Protein AF-A0A975NQY8-F1 (afdb_monomer_lite)

Foldseek 3Di:
DDDDDDDDPPPPPPDDCPLLVVLQVLLVVLVVLLVVLLVVLLVVLVVQQPDPVQQDPVRDGLSVLSNVLSVLLVPDDSDDDPVSSNPQLVSLVVSLVSLVVSLVVSVVPDDPPVCSSVVSSVSSNVSSVVRND

pLDDT: mean 88.5, std 18.14, range [39.0, 98.69]

Organism: NCBI:txid2840469

Structure (mmCIF, N/CA/C/O backbone):
data_AF-A0A975NQY8-F1
#
_entry.id   AF-A0A975NQY8-F1
#
loop_
_atom_site.group_PDB
_atom_site.id
_atom_site.type_symbol
_atom_site.label_atom_id
_atom_site.label_alt_id
_atom_site.label_comp_id
_atom_site.label_asym_id
_atom_site.label_entity_id
_atom_site.label_seq_id
_atom_site.pdbx_PDB_ins_code
_atom_site.Cartn_x
_atom_site.Cartn_y
_atom_site.Cartn_z
_atom_site.occupancy
_atom_site.B_iso_or_equiv
_atom_site.auth_seq_id
_atom_site.auth_comp_id
_atom_site.auth_asym_id
_atom_site.auth_atom_id
_atom_site.pdbx_PDB_model_num
ATOM 1 N N . MET A 1 1 ? -53.197 -30.325 35.466 1.00 40.09 1 MET A N 1
ATOM 2 C CA . MET A 1 1 ? -51.742 -30.409 35.716 1.00 40.09 1 MET A CA 1
ATOM 3 C C . MET A 1 1 ? -51.153 -29.027 35.518 1.00 40.09 1 MET A C 1
ATOM 5 O O . MET A 1 1 ? -51.329 -28.455 34.453 1.00 40.09 1 MET A O 1
ATOM 9 N N . VAL A 1 2 ? -50.568 -28.477 36.577 1.00 39.00 2 VAL A N 1
ATOM 10 C CA . VAL A 1 2 ? -49.972 -27.138 36.650 1.00 39.00 2 VAL A CA 1
ATOM 11 C C . VAL A 1 2 ? -48.461 -27.271 36.452 1.00 39.00 2 VAL A C 1
ATOM 13 O O . VAL A 1 2 ? -47.873 -28.165 37.045 1.00 39.00 2 VAL A O 1
ATOM 16 N N . SER A 1 3 ? -47.869 -26.383 35.652 1.00 46.00 3 SER A N 1
ATOM 17 C CA . SER A 1 3 ? -46.474 -25.898 35.735 1.00 46.00 3 SER A CA 1
ATOM 18 C C . SER A 1 3 ? -46.369 -24.769 34.699 1.00 46.00 3 SER A C 1
ATOM 20 O O . SER A 1 3 ? -46.389 -25.043 33.507 1.00 46.00 3 SER A O 1
ATOM 22 N N . PHE A 1 4 ? -46.542 -23.483 35.022 1.00 39.44 4 PHE A N 1
ATOM 23 C CA . PHE A 1 4 ? -45.728 -22.608 35.882 1.00 39.44 4 PHE A CA 1
ATOM 24 C C . PHE A 1 4 ? -44.222 -22.636 35.550 1.00 39.44 4 PHE A C 1
ATOM 26 O O . PHE A 1 4 ? -43.570 -23.666 35.675 1.00 39.44 4 PHE A O 1
ATOM 33 N N . LEU A 1 5 ? -43.713 -21.437 35.235 1.00 40.94 5 LEU A N 1
ATOM 34 C CA . LEU A 1 5 ? -42.316 -20.977 35.204 1.00 40.94 5 LEU A CA 1
ATOM 35 C C . LEU A 1 5 ? -41.426 -21.327 33.998 1.00 40.94 5 LEU A C 1
ATOM 37 O O . LEU A 1 5 ? -40.877 -22.416 33.892 1.00 40.94 5 LEU A O 1
ATOM 41 N N . LYS A 1 6 ? -41.166 -20.288 33.195 1.00 44.50 6 LYS A N 1
ATOM 42 C CA . LYS A 1 6 ? -39.838 -19.702 32.886 1.00 44.50 6 LYS A CA 1
ATOM 43 C C . LYS A 1 6 ? -40.117 -18.333 32.242 1.00 44.50 6 LYS A C 1
ATOM 45 O O . LYS A 1 6 ? -40.262 -18.222 31.035 1.00 44.50 6 LYS A O 1
ATOM 50 N N . LEU A 1 7 ? -40.568 -17.326 32.989 1.00 39.94 7 LEU A N 1
ATOM 51 C CA . LEU A 1 7 ? -39.768 -16.416 33.819 1.00 39.94 7 LEU A CA 1
ATOM 52 C C . LEU A 1 7 ? -38.384 -16.081 33.226 1.00 39.94 7 LEU A C 1
ATOM 54 O O . LEU A 1 7 ? -37.444 -16.856 33.340 1.00 39.94 7 LEU A O 1
ATOM 58 N N . LEU A 1 8 ? -38.329 -14.896 32.608 1.00 46.97 8 LEU A N 1
ATOM 59 C CA . LEU A 1 8 ? -37.230 -13.925 32.615 1.00 46.97 8 LEU A CA 1
ATOM 60 C C . LEU A 1 8 ? -35.795 -14.464 32.479 1.00 46.97 8 LEU A C 1
ATOM 62 O O . LEU A 1 8 ? -35.118 -14.738 33.462 1.00 46.97 8 LEU A O 1
ATOM 66 N N . ALA A 1 9 ? -35.274 -14.380 31.258 1.00 42.25 9 ALA A N 1
ATOM 67 C CA . ALA A 1 9 ? -33.887 -13.984 31.029 1.00 42.25 9 ALA A CA 1
ATOM 68 C C . ALA A 1 9 ? -33.857 -12.887 29.956 1.00 42.25 9 ALA A C 1
ATOM 70 O O . ALA A 1 9 ? -33.230 -13.005 28.909 1.00 42.25 9 ALA A O 1
ATOM 71 N N . ARG A 1 10 ? -34.573 -11.788 30.229 1.00 41.75 10 ARG A N 1
ATOM 72 C CA . ARG A 1 10 ? -34.252 -10.486 29.641 1.00 41.75 10 ARG A CA 1
ATOM 73 C C . ARG A 1 10 ? -32.976 -10.046 30.351 1.00 41.75 10 ARG A C 1
ATOM 75 O O . ARG A 1 10 ? -33.032 -9.336 31.349 1.00 41.75 10 ARG A O 1
ATOM 82 N N . ALA A 1 11 ? -31.848 -10.607 29.921 1.00 43.94 11 ALA A N 1
ATOM 83 C CA . ALA A 1 11 ? -30.552 -10.162 30.384 1.00 43.94 11 ALA A CA 1
ATOM 84 C C . ALA A 1 11 ? -30.440 -8.693 29.985 1.00 43.94 11 ALA A C 1
ATOM 86 O O . ALA A 1 11 ? -30.541 -8.342 28.809 1.00 43.94 11 ALA A O 1
ATOM 87 N N . CYS A 1 12 ? -30.318 -7.841 30.994 1.00 41.38 12 CYS A N 1
ATOM 88 C CA . CYS A 1 12 ? -29.870 -6.474 30.859 1.00 41.38 12 CYS A CA 1
ATOM 89 C C . CYS A 1 12 ? -28.535 -6.477 30.102 1.00 41.38 12 CYS A C 1
ATOM 91 O O . CYS A 1 12 ? -27.477 -6.604 30.708 1.00 41.38 12 CYS A O 1
ATOM 93 N N . PHE A 1 13 ? -28.576 -6.348 28.776 1.00 42.44 13 PHE A N 1
ATOM 94 C CA . PHE A 1 13 ? -27.421 -5.922 27.998 1.00 42.44 13 PHE A CA 1
ATOM 95 C C . PHE A 1 13 ? -27.356 -4.400 28.111 1.00 42.44 13 PHE A C 1
ATOM 97 O O . PHE A 1 13 ? -27.775 -3.649 27.237 1.00 42.44 13 PHE A O 1
ATOM 104 N N . THR A 1 14 ? -26.958 -3.941 29.291 1.00 47.38 14 THR A N 1
ATOM 105 C CA . THR A 1 14 ? -26.776 -2.526 29.594 1.00 47.38 14 THR A CA 1
ATOM 106 C C . THR A 1 14 ? -25.300 -2.188 29.416 1.00 47.38 14 THR A C 1
ATOM 108 O O . THR A 1 14 ? -24.495 -2.459 30.300 1.00 47.38 14 THR A O 1
ATOM 111 N N . GLY A 1 15 ? -24.968 -1.622 28.251 1.00 45.88 15 GLY A N 1
ATOM 112 C CA . GLY A 1 15 ? -23.918 -0.615 28.056 1.00 45.88 15 GLY A CA 1
ATOM 113 C C . GLY A 1 15 ? -22.501 -0.947 28.536 1.00 45.88 15 GLY A C 1
ATOM 114 O O . GLY A 1 15 ? -22.083 -0.465 29.585 1.00 45.88 15 GLY A O 1
ATOM 115 N N . ARG A 1 16 ? -21.732 -1.689 27.723 1.00 46.25 16 ARG A N 1
ATOM 116 C CA . ARG A 1 16 ? -20.247 -1.602 27.672 1.00 46.25 16 ARG A CA 1
ATOM 117 C C . ARG A 1 16 ? -19.586 -2.344 26.499 1.00 46.25 16 ARG A C 1
ATOM 119 O O . ARG A 1 16 ? -18.392 -2.163 26.295 1.00 46.25 16 ARG A O 1
ATOM 126 N N . GLY A 1 17 ? -20.327 -3.171 25.753 1.00 50.81 17 GLY A N 1
ATOM 127 C CA . GLY A 1 17 ? -19.777 -4.039 24.698 1.00 50.81 17 GLY A CA 1
ATOM 128 C C . GLY A 1 17 ? -19.814 -3.483 23.269 1.00 50.81 17 GLY A C 1
ATOM 129 O O . GLY A 1 17 ? -19.026 -3.931 22.441 1.00 50.81 17 GLY A O 1
ATOM 130 N N . ASP A 1 18 ? -20.671 -2.499 22.978 1.00 58.50 18 ASP A N 1
ATOM 131 C CA . ASP A 1 18 ? -20.923 -2.072 21.589 1.00 58.50 18 ASP A CA 1
ATOM 132 C C . ASP A 1 18 ? -19.713 -1.389 20.940 1.00 58.50 18 ASP A C 1
ATOM 134 O O . ASP A 1 18 ? -19.428 -1.620 19.769 1.00 58.50 18 ASP A O 1
ATOM 138 N N . GLY A 1 19 ? -18.942 -0.614 21.712 1.00 69.38 19 GLY A N 1
ATOM 139 C CA . GLY A 1 19 ? -17.748 0.066 21.203 1.00 69.38 19 GLY A CA 1
ATOM 140 C C . GLY A 1 19 ? -16.624 -0.898 20.818 1.00 69.38 19 GLY A C 1
ATOM 141 O O . GLY A 1 19 ? -15.972 -0.706 19.802 1.00 69.38 19 GLY A O 1
ATOM 142 N N . SER A 1 20 ? -16.427 -1.980 21.579 1.00 81.62 20 SER A N 1
ATOM 143 C CA . SER A 1 20 ? -15.357 -2.945 21.292 1.00 81.62 20 SER A CA 1
ATOM 144 C C . SER A 1 20 ? -15.651 -3.776 20.045 1.00 81.62 20 SER A C 1
ATOM 146 O O . SER A 1 20 ? -14.742 -4.007 19.250 1.00 81.62 20 SER A O 1
ATOM 148 N N . ALA A 1 21 ? -16.905 -4.196 19.850 1.00 88.69 21 ALA A N 1
ATOM 149 C CA . ALA A 1 21 ? -17.309 -4.901 18.637 1.00 88.69 21 ALA A CA 1
ATOM 150 C C . ALA A 1 21 ? -17.250 -3.978 17.408 1.00 88.69 21 ALA A C 1
ATOM 152 O O . ALA A 1 21 ? -16.733 -4.383 16.369 1.00 88.69 21 ALA A O 1
ATOM 153 N N . ALA A 1 22 ? -17.699 -2.724 17.545 1.00 91.31 22 ALA A N 1
ATOM 154 C CA . ALA A 1 22 ? -17.622 -1.730 16.477 1.00 91.31 22 ALA A CA 1
ATOM 155 C C . ALA A 1 22 ? -16.171 -1.388 16.093 1.00 91.31 22 ALA A C 1
ATOM 157 O O . ALA A 1 22 ? -15.856 -1.304 14.908 1.00 91.31 22 ALA A O 1
ATOM 158 N N . HIS A 1 23 ? -15.263 -1.244 17.065 1.00 94.31 23 HIS A N 1
ATOM 159 C CA . HIS A 1 23 ? -13.843 -1.007 16.785 1.00 94.31 23 HIS A CA 1
ATOM 160 C C . HIS A 1 23 ? -13.190 -2.205 16.096 1.00 94.31 23 HIS A C 1
ATOM 162 O O . HIS A 1 23 ? -12.479 -2.022 15.112 1.00 94.31 23 HIS A O 1
ATOM 168 N N . ALA A 1 24 ? -13.476 -3.427 16.554 1.00 94.56 24 ALA A N 1
ATOM 169 C CA . ALA A 1 24 ? -12.973 -4.638 15.911 1.00 94.56 24 ALA A CA 1
ATOM 170 C C . ALA A 1 24 ? -13.455 -4.753 14.455 1.00 94.56 24 ALA A C 1
ATOM 172 O O . ALA A 1 24 ? -12.654 -5.046 13.568 1.00 94.56 24 ALA A O 1
ATOM 173 N N . GLN A 1 25 ? -14.735 -4.461 14.198 1.00 95.94 25 GLN A N 1
ATOM 174 C CA . GLN A 1 25 ? -15.274 -4.408 12.840 1.00 95.94 25 GLN A CA 1
ATOM 175 C C . GLN A 1 25 ? -14.556 -3.345 11.998 1.00 95.94 25 GLN A C 1
ATOM 177 O O . GLN A 1 25 ? -14.128 -3.634 10.885 1.00 95.94 25 GLN A O 1
ATOM 182 N N . ARG A 1 26 ? -14.359 -2.138 12.536 1.00 97.12 26 ARG A N 1
ATOM 183 C CA . ARG A 1 26 ? -13.689 -1.054 11.810 1.00 97.12 26 ARG A CA 1
ATOM 184 C C . ARG A 1 26 ? -12.229 -1.375 11.479 1.00 97.12 26 ARG A C 1
ATOM 186 O O . ARG A 1 26 ? -11.763 -1.036 10.398 1.00 97.12 26 ARG A O 1
ATOM 193 N N . ILE A 1 27 ? -11.511 -2.047 12.377 1.00 97.88 27 ILE A N 1
ATOM 194 C CA . ILE A 1 27 ? -10.145 -2.523 12.113 1.00 97.88 27 ILE A CA 1
ATOM 195 C C . ILE A 1 27 ? -10.140 -3.568 10.996 1.00 97.88 27 ILE A C 1
ATOM 197 O O . ILE A 1 27 ? -9.281 -3.503 10.118 1.00 97.88 27 ILE A O 1
ATOM 201 N N . ALA A 1 28 ? -11.094 -4.504 10.999 1.00 98.00 28 ALA A N 1
ATOM 202 C CA . ALA A 1 28 ? -11.222 -5.485 9.924 1.00 98.00 28 ALA A CA 1
ATOM 203 C C . ALA A 1 28 ? -11.470 -4.804 8.566 1.00 98.00 28 ALA A C 1
ATOM 205 O O . ALA A 1 28 ? -10.793 -5.135 7.600 1.00 98.00 28 ALA A O 1
ATOM 206 N N . GLU A 1 29 ? -12.336 -3.785 8.515 1.00 98.19 29 GLU A N 1
ATOM 207 C CA . GLU A 1 29 ? -12.571 -2.981 7.304 1.00 98.19 29 GLU A CA 1
ATOM 208 C C . GLU A 1 29 ? -11.284 -2.316 6.785 1.00 98.19 29 GLU A C 1
ATOM 210 O O . GLU A 1 29 ? -11.011 -2.351 5.587 1.00 98.19 29 GLU A O 1
ATOM 215 N N . ILE A 1 30 ? -10.460 -1.749 7.673 1.00 98.44 30 ILE A N 1
ATOM 216 C CA . ILE A 1 30 ? -9.172 -1.137 7.296 1.00 98.44 30 ILE A CA 1
ATOM 217 C C . ILE A 1 30 ? -8.213 -2.192 6.728 1.00 98.44 30 ILE A C 1
ATOM 219 O O . ILE A 1 30 ? -7.554 -1.960 5.714 1.00 98.44 30 ILE A O 1
ATOM 223 N N . GLN A 1 31 ? -8.129 -3.357 7.374 1.00 98.62 31 GLN A N 1
ATOM 224 C CA . GLN A 1 31 ? -7.285 -4.455 6.906 1.00 98.62 31 GLN A CA 1
ATOM 225 C C . GLN A 1 31 ? -7.726 -4.975 5.538 1.00 98.62 31 GLN A C 1
ATOM 227 O O . GLN A 1 31 ? -6.882 -5.235 4.682 1.00 98.62 31 GLN A O 1
ATOM 232 N N . ASP A 1 32 ? -9.031 -5.135 5.333 1.00 98.56 32 ASP A N 1
ATOM 233 C CA . ASP A 1 32 ? -9.584 -5.593 4.063 1.00 98.56 32 ASP A CA 1
ATOM 234 C C . ASP A 1 32 ? -9.339 -4.561 2.964 1.00 98.56 32 ASP A C 1
ATOM 236 O O . ASP A 1 32 ? -8.875 -4.936 1.889 1.00 98.56 32 ASP A O 1
ATOM 240 N N . GLN A 1 33 ? -9.501 -3.267 3.258 1.00 98.62 33 GLN A N 1
ATOM 241 C CA . GLN A 1 33 ? -9.178 -2.206 2.306 1.00 98.62 33 GLN A CA 1
ATOM 242 C C . GLN A 1 33 ? -7.695 -2.209 1.908 1.00 98.62 33 GLN A C 1
ATOM 244 O O . GLN A 1 33 ? -7.378 -1.994 0.738 1.00 98.62 33 GLN A O 1
ATOM 249 N N . PHE A 1 34 ? -6.785 -2.459 2.855 1.00 98.62 34 PHE A N 1
ATOM 250 C CA . PHE A 1 34 ? -5.355 -2.582 2.563 1.00 98.62 34 PHE A CA 1
ATOM 251 C C . PHE A 1 34 ? -5.057 -3.785 1.658 1.00 98.62 34 PHE A C 1
ATOM 253 O O . PHE A 1 34 ? -4.305 -3.668 0.692 1.00 98.62 34 PHE A O 1
ATOM 260 N N . ARG A 1 35 ? -5.665 -4.944 1.938 1.00 98.69 35 ARG A N 1
ATOM 261 C CA . ARG A 1 35 ? -5.499 -6.155 1.116 1.00 98.69 35 ARG A CA 1
ATOM 262 C C . ARG A 1 35 ? -6.076 -5.976 -0.285 1.00 98.69 35 ARG A C 1
ATOM 264 O O . ARG A 1 35 ? -5.462 -6.419 -1.249 1.00 98.69 35 ARG A O 1
ATOM 271 N N . GLU A 1 36 ? -7.228 -5.325 -0.400 1.00 98.50 36 GLU A N 1
ATOM 272 C CA . GLU A 1 36 ? -7.838 -4.987 -1.687 1.00 98.50 36 GLU A CA 1
ATOM 273 C C . GLU A 1 36 ? -6.937 -4.037 -2.484 1.00 98.50 36 GLU A C 1
ATOM 275 O O . GLU A 1 36 ? -6.667 -4.297 -3.654 1.00 98.50 36 GLU A O 1
ATOM 280 N N . ALA A 1 37 ? -6.382 -3.006 -1.835 1.00 98.44 37 ALA A N 1
ATOM 281 C CA . ALA A 1 37 ? -5.415 -2.101 -2.453 1.00 98.44 37 ALA A CA 1
ATOM 282 C C . ALA A 1 37 ? -4.201 -2.858 -3.017 1.00 98.44 37 ALA A C 1
ATOM 284 O O . ALA A 1 37 ? -3.830 -2.650 -4.168 1.00 98.44 37 ALA A O 1
ATOM 285 N N . LEU A 1 38 ? -3.618 -3.774 -2.235 1.00 98.50 38 LEU A N 1
ATOM 286 C CA . LEU A 1 38 ? -2.515 -4.616 -2.701 1.00 98.50 38 LEU A CA 1
ATOM 287 C C . LEU A 1 38 ? -2.921 -5.491 -3.888 1.00 98.50 38 LEU A C 1
ATOM 289 O O . LEU A 1 38 ? -2.167 -5.596 -4.852 1.00 98.50 38 LEU A O 1
ATOM 293 N N . ALA A 1 39 ? -4.097 -6.117 -3.838 1.00 98.62 39 ALA A N 1
ATOM 294 C CA . ALA A 1 39 ? -4.568 -6.994 -4.905 1.00 98.62 39 ALA A CA 1
ATOM 295 C C . ALA A 1 39 ? -4.798 -6.235 -6.223 1.00 98.62 39 ALA A C 1
ATOM 297 O O . ALA A 1 39 ? -4.422 -6.734 -7.285 1.00 98.62 39 ALA A O 1
ATOM 298 N N . GLU A 1 40 ? -5.374 -5.032 -6.157 1.00 98.44 40 GLU A N 1
ATOM 299 C CA . GLU A 1 40 ? -5.570 -4.159 -7.319 1.00 98.44 40 GLU A CA 1
ATOM 300 C C . GLU A 1 40 ? -4.235 -3.747 -7.950 1.00 98.44 40 GLU A C 1
ATOM 302 O O . GLU A 1 40 ? -4.037 -3.945 -9.149 1.00 98.44 40 GLU A O 1
ATOM 307 N N . GLU A 1 41 ? -3.297 -3.243 -7.145 1.00 98.56 41 GLU A N 1
ATOM 308 C CA . GLU A 1 41 ? -1.979 -2.818 -7.632 1.00 98.56 41 GLU A CA 1
ATOM 309 C C . GLU A 1 41 ? -1.157 -4.011 -8.145 1.00 98.56 41 GLU A C 1
ATOM 311 O O . GLU A 1 41 ? -0.483 -3.908 -9.165 1.00 98.56 41 GLU A O 1
ATOM 316 N N . THR A 1 42 ? -1.283 -5.191 -7.524 1.00 98.69 42 THR A N 1
ATOM 317 C CA . THR A 1 42 ? -0.676 -6.437 -8.029 1.00 98.69 42 THR A CA 1
ATOM 318 C C . THR A 1 42 ? -1.198 -6.781 -9.422 1.00 98.69 42 THR A C 1
ATOM 320 O O . THR A 1 42 ? -0.430 -7.184 -10.299 1.00 98.69 42 THR A O 1
ATOM 323 N N . ALA A 1 43 ? -2.513 -6.684 -9.629 1.00 98.44 43 ALA A N 1
ATOM 324 C CA . ALA A 1 43 ? -3.128 -6.995 -10.913 1.00 98.44 43 ALA A CA 1
ATOM 325 C C . ALA A 1 43 ? -2.695 -5.996 -11.994 1.00 98.44 43 ALA A C 1
ATOM 327 O O . ALA A 1 43 ? -2.373 -6.413 -13.110 1.00 98.44 43 ALA A O 1
ATOM 328 N N . LEU A 1 44 ? -2.636 -4.708 -11.647 1.00 97.88 44 LEU A N 1
ATOM 329 C CA . LEU A 1 44 ? -2.178 -3.643 -12.536 1.00 97.88 44 LEU A CA 1
ATOM 330 C C . LEU A 1 44 ? -0.705 -3.828 -12.927 1.00 97.88 44 LEU A C 1
ATOM 332 O O . LEU A 1 44 ? -0.398 -3.906 -14.116 1.00 97.88 44 LEU A O 1
ATOM 336 N N . ALA 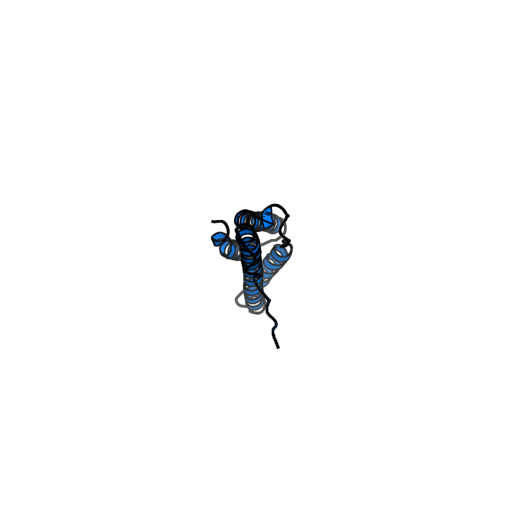A 1 45 ? 0.172 -4.031 -11.942 1.00 97.88 45 ALA A N 1
ATOM 337 C CA . ALA A 1 45 ? 1.596 -4.267 -12.156 1.00 97.88 45 ALA A CA 1
ATOM 338 C C . ALA A 1 45 ? 1.847 -5.484 -13.060 1.00 97.88 45 ALA A C 1
ATOM 340 O O . ALA A 1 45 ? 2.656 -5.422 -13.980 1.00 97.88 45 ALA A O 1
ATOM 341 N N . ARG A 1 46 ? 1.101 -6.588 -12.881 1.00 98.12 46 ARG A N 1
ATOM 342 C CA . ARG A 1 46 ? 1.193 -7.762 -13.776 1.00 98.12 46 ARG A CA 1
ATOM 343 C C . ARG A 1 46 ? 0.785 -7.445 -15.209 1.00 98.12 46 ARG A C 1
ATOM 345 O O . ARG A 1 46 ? 1.429 -7.932 -16.138 1.00 98.12 46 ARG A O 1
ATOM 352 N N . ALA A 1 47 ? -0.283 -6.668 -15.388 1.00 97.50 47 ALA A N 1
ATOM 353 C CA . ALA A 1 47 ? -0.734 -6.263 -16.712 1.00 97.50 47 ALA A CA 1
ATOM 354 C C . ALA A 1 47 ? 0.355 -5.437 -17.411 1.00 97.50 47 ALA A C 1
ATOM 356 O O . ALA A 1 47 ? 0.776 -5.802 -18.510 1.00 97.50 47 ALA A O 1
ATOM 357 N N . HIS A 1 48 ? 0.885 -4.416 -16.729 1.00 96.62 48 HIS A N 1
ATOM 358 C CA . HIS A 1 48 ? 1.975 -3.580 -17.229 1.00 96.62 48 HIS A CA 1
ATOM 359 C C . HIS A 1 48 ? 3.249 -4.391 -17.497 1.00 96.62 48 HIS A C 1
ATOM 361 O O . HIS A 1 48 ? 3.887 -4.229 -18.532 1.00 96.62 48 HIS A O 1
ATOM 367 N N . GLN A 1 49 ? 3.593 -5.338 -16.624 1.00 95.00 49 GLN A N 1
ATOM 368 C CA . GLN A 1 49 ? 4.806 -6.140 -16.771 1.00 95.00 49 GLN A CA 1
ATOM 369 C C . GLN A 1 49 ? 4.781 -7.011 -18.033 1.00 95.00 49 GLN A C 1
ATOM 371 O O . GLN A 1 49 ? 5.820 -7.233 -18.657 1.00 95.00 49 GLN A O 1
ATOM 376 N N . SER A 1 50 ? 3.599 -7.500 -18.413 1.00 93.88 50 SER A N 1
ATOM 377 C CA . SER A 1 50 ? 3.409 -8.368 -19.578 1.00 93.88 50 SER A CA 1
ATOM 378 C C . SER A 1 50 ? 3.296 -7.631 -20.917 1.00 93.88 50 SER A C 1
ATOM 380 O O . SER A 1 50 ? 3.352 -8.276 -21.966 1.00 93.88 50 SER A O 1
ATOM 382 N N . ASP A 1 51 ? 3.149 -6.305 -20.902 1.00 94.50 51 ASP A N 1
ATOM 383 C CA . ASP A 1 51 ? 2.912 -5.496 -22.094 1.00 94.50 51 ASP A CA 1
ATOM 384 C C . ASP A 1 51 ? 4.137 -4.631 -22.437 1.00 94.50 51 ASP A C 1
ATOM 386 O O . ASP A 1 51 ? 4.580 -3.770 -21.677 1.00 94.50 51 ASP A O 1
ATOM 390 N N . SER A 1 52 ? 4.675 -4.844 -23.642 1.00 92.19 52 SER A N 1
ATOM 391 C CA . SER A 1 52 ? 5.824 -4.105 -24.178 1.00 92.19 52 SER A CA 1
ATOM 392 C C . SER A 1 52 ? 5.626 -2.588 -24.242 1.00 92.19 52 SER A C 1
ATOM 394 O O . SER A 1 52 ? 6.617 -1.862 -24.238 1.00 92.19 52 SER A O 1
ATOM 396 N N . TYR A 1 53 ? 4.379 -2.100 -24.269 1.00 92.69 53 TYR A N 1
ATOM 397 C CA . TYR A 1 53 ? 4.073 -0.671 -24.191 1.00 92.69 53 TYR A CA 1
ATOM 398 C C . TYR A 1 53 ? 4.618 -0.0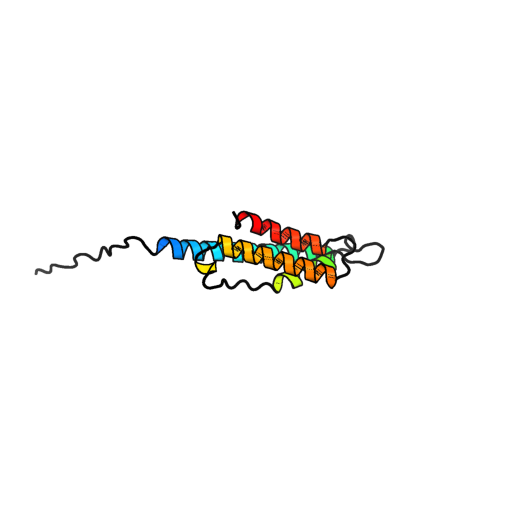26 -22.905 1.00 92.69 53 TYR A C 1
ATOM 400 O O . TYR A 1 53 ? 5.047 1.125 -22.926 1.00 92.69 53 TYR A O 1
ATOM 408 N N . TYR A 1 54 ? 4.664 -0.783 -21.806 1.00 92.31 54 TYR A N 1
ATOM 409 C CA . TYR A 1 54 ? 5.135 -0.337 -20.490 1.00 92.31 54 TYR A CA 1
ATOM 410 C C . TYR A 1 54 ? 6.629 -0.592 -20.264 1.00 92.31 54 TYR A C 1
ATOM 412 O O . TYR A 1 54 ? 7.125 -0.507 -19.141 1.00 92.31 54 TYR A O 1
ATOM 420 N N . THR A 1 55 ? 7.369 -0.920 -21.324 1.00 92.19 55 THR A N 1
ATOM 421 C CA . THR A 1 55 ? 8.828 -1.002 -21.276 1.00 92.19 55 THR A CA 1
ATOM 422 C C . THR A 1 55 ? 9.421 0.240 -21.930 1.00 92.19 55 THR A C 1
ATOM 424 O O . THR A 1 55 ? 9.178 0.522 -23.103 1.00 92.19 55 THR A O 1
ATOM 427 N N . SER A 1 56 ? 10.208 1.004 -21.174 1.00 82.56 56 SER A N 1
ATOM 428 C CA . SER A 1 56 ? 10.850 2.219 -21.663 1.00 82.56 56 SER A CA 1
ATOM 429 C C . SER A 1 56 ? 11.884 1.907 -22.748 1.00 82.56 56 SER A C 1
ATOM 431 O O . SER A 1 56 ? 12.424 0.803 -22.840 1.00 82.56 56 SER A O 1
ATOM 433 N N . ALA A 1 57 ? 12.248 2.915 -23.547 1.00 79.00 57 ALA A N 1
ATOM 434 C CA . ALA A 1 57 ? 13.280 2.774 -24.580 1.00 79.00 57 ALA A CA 1
ATOM 435 C C . ALA A 1 57 ? 14.665 2.368 -24.027 1.00 79.00 57 ALA A C 1
ATOM 437 O O . ALA A 1 57 ? 15.524 1.925 -24.787 1.00 79.00 57 ALA A O 1
ATOM 438 N N . ARG A 1 58 ? 14.892 2.525 -22.714 1.00 80.56 58 ARG A N 1
ATOM 439 C CA . ARG A 1 58 ? 16.115 2.102 -22.010 1.00 80.56 58 ARG A CA 1
ATOM 440 C C . ARG A 1 58 ? 16.015 0.685 -21.428 1.00 80.56 58 ARG A C 1
ATOM 442 O O . ARG A 1 58 ? 16.973 0.229 -20.819 1.00 80.56 58 ARG A O 1
ATOM 449 N N . GLY A 1 59 ? 14.888 -0.002 -21.625 1.00 82.56 59 GLY A N 1
ATOM 450 C CA . GLY A 1 59 ? 14.642 -1.359 -21.135 1.00 82.56 59 GLY A CA 1
ATOM 451 C C . GLY A 1 59 ? 14.075 -1.443 -19.715 1.00 82.56 59 GLY A C 1
ATOM 452 O O . GLY A 1 59 ? 13.963 -2.550 -19.199 1.00 82.56 59 GLY A O 1
ATOM 453 N N . HIS A 1 60 ? 13.704 -0.318 -19.091 1.00 87.06 60 HIS A N 1
ATOM 454 C CA . HIS A 1 60 ? 13.033 -0.322 -17.784 1.00 87.06 60 HIS A CA 1
ATOM 455 C C . HIS A 1 60 ? 11.585 -0.767 -17.943 1.00 87.06 60 HIS A C 1
ATOM 457 O O . HIS A 1 60 ? 10.872 -0.221 -18.782 1.00 87.06 60 HIS A O 1
ATOM 463 N N . ASN A 1 61 ? 11.151 -1.748 -17.160 1.00 93.31 61 ASN A N 1
ATOM 464 C CA . ASN A 1 61 ? 9.786 -2.250 -17.214 1.00 93.31 61 ASN A CA 1
ATOM 465 C C . ASN A 1 61 ? 8.983 -1.663 -16.051 1.00 93.31 61 ASN A C 1
ATOM 467 O O . ASN A 1 61 ? 9.213 -2.023 -14.904 1.00 93.31 61 ASN A O 1
ATOM 471 N N . VAL A 1 62 ? 8.010 -0.808 -16.364 1.00 94.94 62 VAL A N 1
ATOM 472 C CA . VAL A 1 62 ? 7.185 -0.121 -15.359 1.00 94.94 62 VAL A CA 1
ATOM 473 C C . VAL A 1 62 ? 6.474 -1.112 -14.438 1.00 94.94 62 VAL A C 1
ATOM 475 O O . VAL A 1 62 ? 6.497 -0.954 -13.223 1.00 94.94 62 VAL A O 1
ATOM 478 N N . GLY A 1 63 ? 5.909 -2.186 -14.997 1.00 96.62 63 GLY A N 1
ATOM 479 C CA . GLY A 1 63 ? 5.237 -3.208 -14.195 1.00 96.62 63 GLY A CA 1
ATOM 480 C C . GLY A 1 63 ? 6.171 -3.962 -13.245 1.00 96.62 63 GLY A C 1
ATOM 481 O O . GLY A 1 63 ? 5.721 -4.464 -12.217 1.00 96.62 63 GLY A O 1
ATOM 482 N N . HIS A 1 64 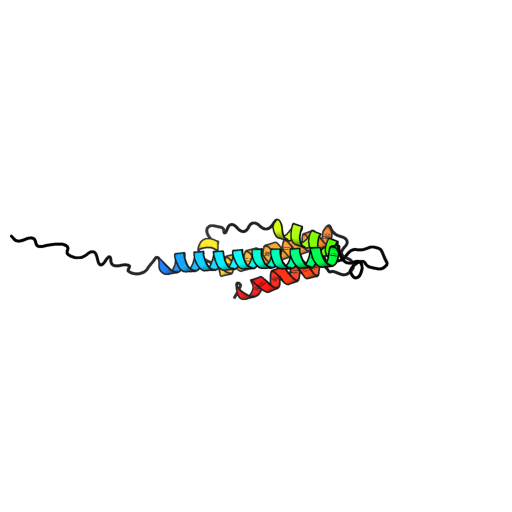? 7.472 -4.033 -13.544 1.00 96.19 64 HIS A N 1
ATOM 483 C CA . HIS A 1 64 ? 8.469 -4.551 -12.611 1.00 96.19 64 HIS A CA 1
ATOM 484 C C . HIS A 1 64 ? 8.647 -3.610 -11.417 1.00 96.19 64 HIS A C 1
ATOM 486 O O . HIS A 1 64 ? 8.573 -4.074 -10.280 1.00 96.19 64 HIS A O 1
ATOM 492 N N . ASP A 1 65 ? 8.810 -2.311 -11.670 1.00 96.25 65 ASP A N 1
ATOM 493 C CA . ASP A 1 65 ? 9.011 -1.296 -10.630 1.00 96.25 65 ASP A CA 1
ATOM 494 C C . ASP A 1 65 ? 7.796 -1.239 -9.681 1.00 96.25 65 ASP A C 1
ATOM 496 O O . ASP A 1 65 ? 7.941 -1.267 -8.453 1.00 96.25 65 ASP A O 1
ATOM 500 N N . GLU A 1 66 ? 6.585 -1.277 -10.249 1.00 98.12 66 GLU A N 1
ATOM 501 C CA . GLU A 1 66 ? 5.314 -1.366 -9.518 1.00 98.12 66 GLU A CA 1
ATOM 502 C C . GLU A 1 66 ? 5.199 -2.675 -8.714 1.00 98.12 66 GLU A C 1
ATOM 504 O O . GLU A 1 66 ? 4.788 -2.664 -7.552 1.00 98.12 66 GLU A O 1
ATOM 509 N N . MET A 1 67 ? 5.602 -3.817 -9.285 1.00 98.31 67 MET A N 1
ATOM 510 C CA . MET A 1 67 ? 5.562 -5.108 -8.586 1.00 98.31 67 MET A CA 1
ATOM 511 C C . MET A 1 67 ? 6.520 -5.141 -7.391 1.00 98.31 67 MET A C 1
ATOM 513 O O . MET A 1 67 ? 6.156 -5.638 -6.324 1.00 98.31 67 MET A O 1
ATOM 517 N N . VAL A 1 68 ? 7.734 -4.600 -7.537 1.00 97.94 68 VAL A N 1
ATOM 518 C CA . VAL A 1 68 ? 8.681 -4.489 -6.418 1.00 97.94 68 VAL A CA 1
ATOM 519 C C . VAL A 1 68 ? 8.077 -3.618 -5.314 1.00 97.94 68 VAL A C 1
ATOM 521 O O . VAL A 1 68 ? 8.099 -4.011 -4.148 1.00 97.94 68 VAL A O 1
ATOM 524 N N . ALA A 1 69 ? 7.450 -2.493 -5.663 1.00 98.31 69 ALA A N 1
ATOM 525 C CA . ALA A 1 69 ? 6.758 -1.637 -4.702 1.00 98.31 69 ALA A CA 1
ATOM 526 C C . ALA A 1 69 ? 5.634 -2.368 -3.939 1.00 98.31 69 ALA A C 1
ATOM 528 O O . ALA A 1 69 ? 5.549 -2.252 -2.712 1.00 98.31 69 ALA A O 1
ATOM 529 N N . VAL A 1 70 ? 4.814 -3.176 -4.621 1.00 98.50 70 VAL A N 1
ATOM 530 C CA . VAL A 1 70 ? 3.798 -4.025 -3.970 1.00 98.50 70 VAL A CA 1
ATOM 531 C C . VAL A 1 70 ? 4.443 -4.986 -2.967 1.00 98.50 70 VAL A C 1
ATOM 533 O O . VAL A 1 70 ? 4.022 -5.029 -1.811 1.00 98.50 70 VAL A O 1
ATOM 536 N N . VAL A 1 71 ? 5.507 -5.697 -3.359 1.00 98.38 71 VAL A N 1
ATOM 537 C CA . VAL A 1 71 ? 6.235 -6.635 -2.478 1.00 98.38 71 VAL A CA 1
ATOM 538 C C . VAL A 1 71 ? 6.809 -5.930 -1.244 1.00 98.38 71 VAL A C 1
ATOM 540 O O . VAL A 1 71 ? 6.901 -6.511 -0.161 1.00 98.38 71 VAL A O 1
ATOM 543 N N . TYR A 1 72 ? 7.199 -4.664 -1.371 1.00 98.38 72 TYR A N 1
ATOM 544 C CA . TYR A 1 72 ? 7.604 -3.847 -0.232 1.00 98.38 72 TYR A CA 1
ATOM 545 C C . TYR A 1 72 ? 6.436 -3.573 0.726 1.00 98.38 72 TYR A C 1
ATOM 547 O O . TYR A 1 72 ? 6.591 -3.756 1.934 1.00 98.38 72 TYR A O 1
ATOM 555 N N . ALA A 1 73 ? 5.266 -3.193 0.209 1.00 98.38 73 ALA A N 1
ATOM 556 C CA . ALA A 1 73 ? 4.076 -2.944 1.022 1.00 98.38 73 ALA A CA 1
ATOM 557 C C . ALA A 1 73 ? 3.518 -4.217 1.692 1.00 98.38 73 ALA A C 1
ATOM 559 O O . ALA A 1 73 ? 3.013 -4.144 2.812 1.00 98.38 73 ALA A O 1
ATOM 560 N N . GLU A 1 74 ? 3.671 -5.393 1.074 1.00 98.12 74 GLU A N 1
ATOM 561 C CA . GLU A 1 74 ? 3.278 -6.691 1.656 1.00 98.12 74 GLU A CA 1
ATOM 562 C C . GLU A 1 74 ? 4.002 -7.024 2.974 1.00 98.12 74 GLU A C 1
ATOM 564 O O . GLU A 1 74 ? 3.518 -7.841 3.758 1.00 98.12 74 GLU A O 1
ATOM 569 N N . LYS A 1 75 ? 5.141 -6.379 3.258 1.00 97.00 75 LYS A N 1
ATOM 570 C CA . LYS A 1 75 ? 5.901 -6.569 4.507 1.00 97.00 75 LYS A CA 1
ATOM 571 C C . LYS A 1 75 ? 5.206 -5.957 5.730 1.00 97.00 75 LYS A C 1
ATOM 573 O O . LYS A 1 75 ? 5.604 -6.252 6.858 1.00 97.00 75 LYS A O 1
ATOM 578 N N . ILE A 1 76 ? 4.202 -5.098 5.534 1.00 98.06 76 ILE A N 1
ATOM 579 C CA . ILE A 1 76 ? 3.514 -4.407 6.628 1.00 98.06 76 ILE A CA 1
ATOM 580 C C . ILE A 1 76 ? 2.697 -5.399 7.462 1.00 98.06 76 ILE A C 1
ATOM 582 O O . ILE A 1 76 ? 1.831 -6.123 6.970 1.00 98.06 76 ILE A O 1
ATOM 586 N N . VAL A 1 77 ? 2.936 -5.392 8.775 1.00 97.62 77 VAL A N 1
ATOM 587 C CA . VAL A 1 77 ? 2.185 -6.219 9.722 1.00 97.62 77 VAL A CA 1
ATOM 588 C C . VAL A 1 77 ? 0.800 -5.614 9.953 1.00 97.62 77 VAL A C 1
ATOM 590 O O . VAL A 1 77 ? 0.654 -4.470 10.392 1.00 97.62 77 VAL A O 1
ATOM 593 N N . LEU A 1 78 ? -0.236 -6.412 9.685 1.00 97.88 78 LEU A N 1
ATOM 594 C CA . LEU A 1 78 ? -1.630 -5.988 9.834 1.00 97.88 78 LEU A CA 1
ATOM 595 C C . LEU A 1 78 ? -2.215 -6.246 11.227 1.00 97.88 78 LEU A C 1
ATOM 597 O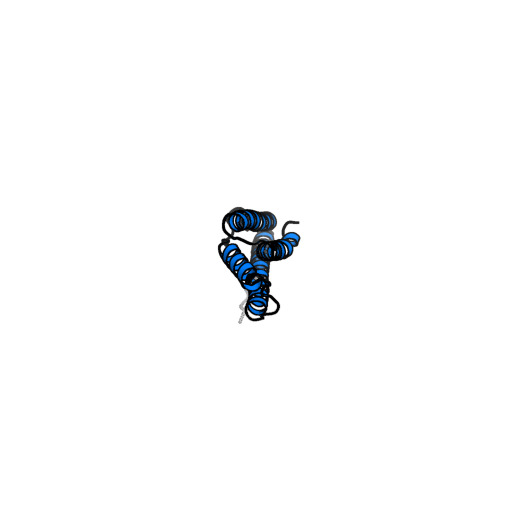 O . LEU A 1 78 ? -3.259 -5.687 11.549 1.00 97.88 78 LEU A O 1
ATOM 601 N N . ALA A 1 79 ? -1.591 -7.067 12.070 1.00 96.75 79 ALA A N 1
ATOM 602 C CA . ALA A 1 79 ? -2.109 -7.314 13.415 1.00 96.75 79 ALA A CA 1
ATOM 603 C C . ALA A 1 79 ? -2.104 -6.010 14.249 1.00 96.75 79 ALA A C 1
ATOM 605 O O . ALA A 1 79 ? -1.041 -5.401 14.375 1.00 96.75 79 ALA A O 1
ATOM 606 N N . PRO A 1 80 ? -3.248 -5.567 14.812 1.00 95.62 80 PRO A N 1
ATOM 607 C CA . PRO A 1 80 ? -3.281 -4.386 15.668 1.00 95.62 80 PRO A CA 1
ATOM 608 C C . PRO A 1 80 ? -2.612 -4.683 17.014 1.00 95.62 80 PRO A C 1
ATOM 610 O O . PRO A 1 80 ? -2.730 -5.783 17.561 1.00 95.62 80 PRO A O 1
ATOM 613 N N . SER A 1 81 ? -1.957 -3.685 17.597 1.00 94.44 81 SER A N 1
ATOM 614 C CA . SER A 1 81 ? -1.559 -3.723 19.001 1.00 94.44 81 SER A CA 1
ATOM 615 C C . SER A 1 81 ? -2.777 -3.656 19.934 1.00 94.44 81 SER A C 1
ATOM 617 O O . SER A 1 81 ? -3.905 -3.340 19.538 1.00 94.44 81 SER A O 1
ATOM 619 N N . ALA A 1 82 ? -2.550 -3.913 21.225 1.00 90.56 82 ALA A N 1
ATOM 620 C CA . ALA A 1 82 ? -3.593 -3.791 22.243 1.00 90.56 82 ALA A CA 1
ATOM 621 C C . ALA A 1 82 ? -4.139 -2.354 22.360 1.00 90.56 82 ALA A C 1
ATOM 623 O O . ALA A 1 82 ? -5.325 -2.179 22.627 1.00 90.56 82 ALA A O 1
ATOM 624 N N . ALA A 1 83 ? -3.294 -1.340 22.135 1.00 87.94 83 ALA A N 1
ATOM 625 C CA . ALA A 1 83 ? -3.708 0.063 22.151 1.00 87.94 83 ALA A CA 1
ATOM 626 C C . ALA A 1 83 ? -4.580 0.409 20.931 1.00 87.94 83 ALA A C 1
ATOM 628 O O . ALA A 1 83 ? -5.608 1.062 21.072 1.00 87.94 83 ALA A O 1
ATOM 629 N N . GLU A 1 84 ? -4.215 -0.095 19.752 1.00 93.44 84 GLU A N 1
ATOM 630 C CA . GLU A 1 84 ? -4.943 0.140 18.497 1.00 93.44 84 GLU A CA 1
ATOM 631 C C . GLU A 1 84 ? -6.260 -0.633 18.412 1.00 93.44 84 GLU A C 1
ATOM 633 O O . GLU A 1 84 ? -7.201 -0.180 17.772 1.00 93.44 84 GLU A O 1
ATOM 638 N N . SER A 1 85 ? -6.371 -1.776 19.094 1.00 90.25 85 SER A N 1
ATOM 639 C CA . SER A 1 85 ? -7.602 -2.584 19.115 1.00 90.25 85 SER A CA 1
ATOM 640 C C . SER A 1 85 ? -8.820 -1.805 19.639 1.00 90.25 85 SER A C 1
ATOM 642 O O . SER A 1 85 ? -9.962 -2.141 19.325 1.00 90.25 85 SER A O 1
ATOM 644 N N . GLY A 1 86 ? -8.577 -0.768 20.449 1.00 92.12 86 GLY A N 1
ATOM 645 C CA . GLY A 1 86 ? -9.589 0.155 20.957 1.00 92.12 86 GLY A CA 1
ATOM 646 C C . GLY A 1 86 ? -9.662 1.494 20.219 1.00 92.12 86 GLY A C 1
ATOM 647 O O . GLY A 1 86 ? -10.494 2.312 20.601 1.00 92.12 86 GLY A O 1
ATOM 648 N N . ASP A 1 87 ? -8.825 1.720 19.206 1.00 95.25 87 ASP A N 1
ATOM 649 C CA . ASP A 1 87 ? -8.705 2.984 18.476 1.00 95.25 87 ASP A CA 1
ATOM 650 C C . ASP A 1 87 ? -8.380 2.724 16.987 1.00 95.25 87 ASP A C 1
ATOM 652 O O . ASP A 1 87 ? -7.211 2.692 16.581 1.00 95.25 87 ASP A O 1
ATOM 656 N N . PRO A 1 88 ? -9.416 2.530 16.146 1.00 95.75 88 PRO A N 1
ATOM 657 C CA . PRO A 1 88 ? -9.237 2.268 14.719 1.00 95.75 88 PRO A CA 1
ATOM 658 C C . PRO A 1 88 ? -8.572 3.418 13.948 1.00 95.75 88 PRO A C 1
ATOM 660 O O . PRO A 1 88 ? -7.940 3.173 12.922 1.00 95.75 88 PRO A O 1
ATOM 663 N N . VAL A 1 89 ? -8.697 4.662 14.424 1.00 97.25 89 VAL A N 1
ATOM 664 C CA . VAL A 1 89 ? -8.074 5.831 13.783 1.00 97.25 89 VAL A CA 1
ATOM 665 C C . VAL A 1 89 ? -6.565 5.798 14.015 1.00 97.25 89 VAL A C 1
ATOM 667 O O . VAL A 1 89 ? -5.789 5.961 13.073 1.00 97.25 89 VAL A O 1
ATOM 670 N N . SER A 1 90 ? -6.137 5.492 15.243 1.00 97.38 90 SER A N 1
ATOM 671 C CA . SER A 1 90 ? -4.723 5.254 15.561 1.00 97.38 90 SER A CA 1
ATOM 672 C C . SER A 1 90 ? -4.138 4.097 14.742 1.00 97.38 90 SER A C 1
ATOM 674 O O . SER A 1 90 ? -3.052 4.227 14.176 1.00 97.38 90 SER A O 1
ATOM 676 N N . TYR A 1 91 ? -4.900 3.011 14.565 1.00 98.31 91 TYR A N 1
ATOM 677 C CA . TYR A 1 91 ? -4.511 1.895 13.697 1.00 98.31 91 TYR A CA 1
ATOM 678 C C . TYR A 1 91 ? -4.293 2.319 12.232 1.00 98.31 91 TYR A C 1
ATOM 680 O O . TYR A 1 91 ? -3.286 1.954 11.620 1.00 98.31 91 TYR A O 1
ATOM 688 N N . ALA A 1 92 ? -5.206 3.119 11.667 1.00 98.31 92 ALA A N 1
ATOM 689 C CA . ALA A 1 92 ? -5.067 3.647 10.309 1.00 98.31 92 ALA A CA 1
ATOM 690 C C . ALA A 1 92 ? -3.839 4.564 10.175 1.00 98.31 92 ALA A C 1
ATOM 692 O O . ALA A 1 92 ? -3.083 4.450 9.207 1.00 98.31 92 ALA A O 1
ATOM 693 N N . HIS A 1 93 ? -3.597 5.430 11.164 1.00 98.44 93 HIS A N 1
ATOM 694 C CA . HIS A 1 93 ? -2.404 6.276 11.197 1.00 98.44 93 HIS A CA 1
ATOM 695 C C . HIS A 1 93 ? -1.109 5.466 11.252 1.00 98.44 93 HIS A C 1
ATOM 697 O O . HIS A 1 93 ? -0.161 5.828 10.555 1.00 98.44 93 HIS A O 1
ATOM 703 N N . ARG A 1 94 ? -1.057 4.369 12.020 1.00 98.31 94 ARG A N 1
ATOM 704 C CA . ARG A 1 94 ? 0.118 3.489 12.025 1.00 98.31 94 ARG A CA 1
ATOM 705 C C . ARG A 1 94 ? 0.363 2.892 10.643 1.00 98.31 94 ARG A C 1
ATOM 707 O O . ARG A 1 94 ? 1.481 2.991 10.158 1.00 98.31 94 ARG A O 1
ATOM 714 N N . LEU A 1 95 ? -0.654 2.324 9.987 1.00 98.56 95 LEU A N 1
ATOM 715 C CA . LEU A 1 95 ? -0.485 1.746 8.644 1.00 98.56 95 LEU A CA 1
ATOM 716 C C . LEU A 1 95 ? 0.010 2.778 7.619 1.00 98.56 95 LEU A C 1
ATOM 718 O O . LEU A 1 95 ? 0.873 2.469 6.800 1.00 98.56 95 LEU A O 1
ATOM 722 N N . LEU A 1 96 ? -0.502 4.011 7.676 1.00 98.56 96 LEU A N 1
ATOM 723 C CA . LEU A 1 96 ? -0.009 5.113 6.845 1.00 98.56 96 LEU A CA 1
ATOM 724 C C . LEU A 1 96 ? 1.449 5.469 7.173 1.00 98.56 96 LEU A C 1
ATOM 726 O O . LEU A 1 96 ? 2.239 5.683 6.259 1.00 98.56 96 LEU A O 1
ATOM 730 N N . GLY A 1 97 ? 1.817 5.489 8.456 1.00 98.44 97 GLY A N 1
ATOM 731 C CA . GLY A 1 97 ? 3.197 5.690 8.898 1.00 98.44 97 GLY A CA 1
ATOM 732 C C . GLY A 1 97 ? 4.142 4.594 8.399 1.00 98.44 97 GLY A C 1
ATOM 733 O O . GLY A 1 97 ? 5.201 4.906 7.859 1.00 98.44 97 GLY A O 1
ATOM 734 N N . ASP A 1 98 ? 3.737 3.328 8.498 1.00 98.62 98 ASP A N 1
ATOM 735 C CA . ASP A 1 98 ? 4.504 2.188 7.988 1.00 98.62 98 ASP A CA 1
ATOM 736 C C . ASP A 1 98 ? 4.684 2.280 6.464 1.00 98.62 98 ASP A C 1
ATOM 738 O O . ASP A 1 98 ? 5.777 2.038 5.957 1.00 98.62 98 ASP A O 1
ATOM 742 N N . LEU A 1 99 ? 3.656 2.713 5.721 1.00 98.50 99 LEU A N 1
ATOM 743 C CA . LEU A 1 99 ? 3.773 2.975 4.281 1.00 98.50 99 LEU A CA 1
ATOM 744 C C . LEU A 1 99 ? 4.772 4.096 3.961 1.00 98.50 99 LEU A C 1
ATOM 746 O O . LEU A 1 99 ? 5.477 3.999 2.961 1.00 98.50 99 LEU A O 1
ATOM 750 N N . GLU A 1 100 ? 4.870 5.148 4.777 1.00 98.50 100 GLU A N 1
ATOM 751 C CA . GLU A 1 100 ? 5.882 6.199 4.583 1.00 98.50 100 GLU A CA 1
ATOM 752 C C . GLU A 1 100 ? 7.310 5.702 4.850 1.00 98.50 100 GLU A C 1
ATOM 754 O O . GLU A 1 100 ? 8.241 6.066 4.122 1.00 98.50 100 GLU A O 1
ATOM 759 N N . VAL A 1 101 ? 7.490 4.824 5.842 1.00 98.44 101 VAL A N 1
ATOM 760 C CA . VAL A 1 101 ? 8.772 4.137 6.064 1.00 98.44 101 VAL A CA 1
ATOM 761 C C . VAL A 1 101 ? 9.116 3.277 4.849 1.00 98.44 101 VAL A C 1
ATOM 763 O O . VAL A 1 101 ? 10.191 3.435 4.276 1.00 98.44 101 VAL A O 1
ATOM 766 N N . ILE A 1 102 ? 8.171 2.465 4.370 1.00 98.25 102 ILE A N 1
ATOM 767 C CA . ILE A 1 102 ? 8.352 1.628 3.180 1.00 98.25 102 ILE A CA 1
ATOM 768 C C . ILE A 1 102 ? 8.692 2.457 1.931 1.00 98.25 102 ILE A C 1
ATOM 770 O O . ILE A 1 102 ? 9.589 2.079 1.181 1.00 98.25 102 ILE A O 1
ATOM 774 N N . LYS A 1 103 ? 8.040 3.606 1.709 1.00 98.19 103 LYS A N 1
ATOM 775 C CA . LYS A 1 103 ? 8.387 4.526 0.607 1.00 98.19 103 LYS A CA 1
ATOM 776 C C . LYS A 1 103 ? 9.814 5.043 0.720 1.00 98.19 103 LYS A C 1
ATOM 778 O O . LYS A 1 103 ? 10.481 5.225 -0.295 1.00 98.19 103 LYS A O 1
ATOM 783 N N . THR A 1 104 ? 10.269 5.324 1.937 1.00 97.81 104 THR A N 1
ATOM 784 C CA . THR A 1 104 ? 11.639 5.782 2.182 1.00 97.81 104 THR A CA 1
ATOM 785 C C . THR A 1 104 ? 12.637 4.672 1.871 1.00 97.81 104 THR A C 1
ATOM 787 O O . THR A 1 104 ? 13.582 4.909 1.123 1.00 97.81 104 THR A O 1
ATOM 790 N N . ASP A 1 105 ? 12.386 3.457 2.359 1.00 97.88 105 ASP A N 1
ATOM 791 C CA . ASP A 1 105 ? 13.238 2.293 2.104 1.00 97.88 105 ASP A CA 1
ATOM 792 C C . ASP A 1 105 ? 13.293 1.940 0.612 1.00 97.88 105 ASP A C 1
ATOM 794 O O . ASP A 1 105 ? 14.370 1.678 0.078 1.00 97.88 105 ASP A O 1
ATOM 798 N N . TYR A 1 106 ? 12.150 1.990 -0.080 1.00 97.81 106 TYR A N 1
ATOM 799 C CA . TYR A 1 106 ? 12.064 1.762 -1.523 1.00 97.81 106 TYR A CA 1
ATOM 800 C C . TYR A 1 106 ? 12.913 2.777 -2.301 1.00 97.81 106 TYR A C 1
ATOM 802 O O . TYR A 1 106 ? 13.743 2.377 -3.108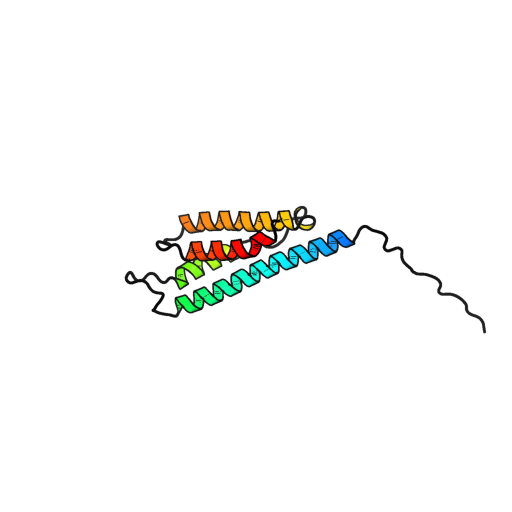 1.00 97.81 106 TYR A O 1
ATOM 810 N N . ARG A 1 107 ? 12.793 4.082 -2.003 1.00 96.69 107 ARG A N 1
ATOM 811 C CA . ARG A 1 107 ? 13.591 5.139 -2.666 1.00 96.69 107 ARG A CA 1
ATOM 812 C C . ARG A 1 107 ? 15.098 4.974 -2.498 1.00 96.69 107 ARG A C 1
ATOM 814 O O . ARG A 1 107 ? 15.855 5.494 -3.309 1.00 96.69 107 ARG A O 1
ATOM 821 N N . ILE A 1 108 ? 15.533 4.359 -1.400 1.00 96.56 108 ILE A N 1
ATOM 822 C CA . ILE A 1 108 ? 16.954 4.128 -1.123 1.00 96.56 108 ILE A CA 1
ATOM 823 C C . ILE A 1 108 ? 17.458 2.898 -1.882 1.00 96.56 108 ILE A C 1
ATOM 825 O O . ILE A 1 108 ? 18.610 2.883 -2.313 1.00 96.56 108 ILE A O 1
ATOM 829 N N . ALA A 1 109 ? 16.626 1.861 -1.989 1.00 96.38 109 ALA A N 1
ATOM 830 C CA . ALA A 1 109 ? 17.029 0.551 -2.484 1.00 96.38 109 ALA A CA 1
ATOM 831 C C . ALA A 1 109 ? 16.854 0.377 -3.998 1.00 96.38 109 ALA A C 1
ATOM 833 O O . ALA A 1 109 ? 17.664 -0.313 -4.613 1.00 96.38 109 ALA A O 1
ATOM 834 N N . GLU A 1 110 ? 15.820 0.983 -4.579 1.00 95.31 110 GLU A N 1
ATOM 835 C CA . GLU A 1 110 ? 15.387 0.708 -5.947 1.00 95.31 110 GLU A CA 1
ATOM 836 C C . GLU A 1 110 ? 15.670 1.892 -6.880 1.00 95.31 110 GLU A C 1
ATOM 838 O O . GLU A 1 110 ? 15.488 3.058 -6.518 1.00 95.31 110 GLU A O 1
ATOM 843 N N . ASP A 1 111 ? 16.107 1.584 -8.102 1.00 91.19 111 ASP A N 1
ATOM 844 C CA . ASP A 1 111 ? 16.241 2.565 -9.181 1.00 91.19 111 ASP A CA 1
ATOM 845 C C . ASP A 1 111 ? 14.884 2.718 -9.882 1.00 91.19 111 ASP A C 1
ATOM 847 O O . ASP A 1 111 ? 14.555 1.964 -10.793 1.00 91.19 111 ASP A O 1
ATOM 851 N N . ASP A 1 112 ? 14.078 3.672 -9.414 1.00 91.00 112 ASP A N 1
ATOM 852 C CA . ASP A 1 112 ? 12.755 4.014 -9.958 1.00 91.00 112 ASP A CA 1
ATOM 853 C C . ASP A 1 112 ? 12.801 5.421 -10.591 1.00 91.00 112 ASP A C 1
ATOM 855 O O . ASP A 1 112 ? 12.326 6.396 -9.995 1.00 91.00 112 ASP A O 1
ATOM 859 N N . PRO A 1 113 ? 13.437 5.579 -11.770 1.00 86.75 113 PRO A N 1
ATOM 860 C CA . PRO A 1 113 ? 13.732 6.891 -12.351 1.00 86.75 113 PRO A CA 1
ATOM 861 C C . PRO A 1 1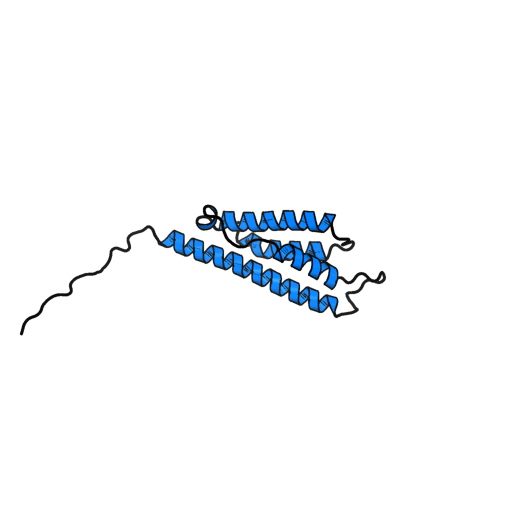13 ? 12.475 7.670 -12.752 1.00 86.75 113 PRO A C 1
ATOM 863 O O . PRO A 1 113 ? 12.483 8.904 -12.740 1.00 86.75 113 PRO A O 1
ATOM 866 N N . ASP A 1 114 ? 11.410 6.952 -13.105 1.00 89.19 114 ASP A N 1
ATOM 867 C CA . ASP A 1 114 ? 10.140 7.524 -13.548 1.00 89.19 114 ASP A CA 1
ATOM 868 C C . ASP A 1 114 ? 9.105 7.603 -12.404 1.00 89.19 114 ASP A C 1
ATOM 870 O O . ASP A 1 114 ? 8.072 8.263 -12.541 1.00 89.19 114 ASP A O 1
ATOM 874 N N . GLY A 1 115 ? 9.403 7.005 -11.244 1.00 93.75 115 GLY A N 1
ATOM 875 C CA . GLY A 1 115 ? 8.608 7.112 -10.022 1.00 93.75 115 GLY A CA 1
ATOM 876 C C . GLY A 1 115 ? 7.359 6.228 -9.993 1.00 93.75 115 GLY A C 1
ATOM 877 O O . GLY A 1 115 ? 6.427 6.537 -9.242 1.00 93.75 115 GLY A O 1
ATOM 878 N N . TYR A 1 116 ? 7.292 5.178 -10.814 1.00 95.62 116 TYR A N 1
ATOM 879 C CA . TYR A 1 116 ? 6.105 4.329 -10.930 1.00 95.62 116 TYR A CA 1
ATOM 880 C C . TYR A 1 116 ? 5.889 3.472 -9.685 1.00 95.62 116 TYR A C 1
ATOM 882 O O . TYR A 1 116 ? 4.775 3.443 -9.159 1.00 95.62 116 TYR A O 1
ATOM 890 N N . GLY A 1 117 ? 6.946 2.869 -9.137 1.00 96.94 117 GLY A N 1
ATOM 891 C CA . GLY A 1 117 ? 6.832 2.111 -7.893 1.00 96.94 117 GLY A CA 1
ATOM 892 C C . GLY A 1 117 ? 6.475 3.002 -6.702 1.00 96.94 117 GLY A C 1
ATOM 893 O O . GLY A 1 117 ? 5.610 2.662 -5.887 1.00 96.94 117 GLY A O 1
ATOM 894 N N . ILE A 1 118 ? 7.039 4.212 -6.634 1.00 97.75 118 ILE A N 1
ATOM 895 C CA . ILE A 1 118 ? 6.607 5.206 -5.638 1.00 97.75 118 ILE A CA 1
ATOM 896 C C . ILE A 1 118 ? 5.151 5.637 -5.842 1.00 97.75 118 ILE A C 1
ATOM 898 O O . ILE A 1 118 ? 4.424 5.831 -4.859 1.00 97.75 118 ILE A O 1
ATOM 902 N N . GLY A 1 119 ? 4.707 5.756 -7.093 1.00 98.00 119 GLY A N 1
ATOM 903 C CA . GLY A 1 119 ? 3.315 6.005 -7.455 1.00 98.00 119 GLY A CA 1
ATOM 904 C C . GLY A 1 119 ? 2.373 4.928 -6.916 1.00 98.00 119 GLY A C 1
ATOM 905 O O . GLY A 1 119 ? 1.368 5.266 -6.283 1.00 98.00 119 GLY A O 1
ATOM 906 N N . THR A 1 120 ? 2.735 3.653 -7.066 1.00 98.44 120 THR A N 1
ATOM 907 C CA . THR A 1 120 ? 1.997 2.508 -6.511 1.00 98.44 120 THR A CA 1
ATOM 908 C C . THR A 1 120 ? 1.867 2.596 -4.991 1.00 98.44 120 THR A C 1
ATOM 910 O O . THR A 1 120 ? 0.758 2.537 -4.456 1.00 98.44 120 THR A O 1
ATOM 913 N N . LEU A 1 121 ? 2.965 2.845 -4.266 1.00 98.50 121 LEU A N 1
ATOM 914 C CA . LEU A 1 121 ? 2.916 3.006 -2.804 1.00 98.50 121 LEU A CA 1
ATOM 915 C C . LEU A 1 121 ? 2.033 4.189 -2.376 1.00 98.50 121 LEU A C 1
ATOM 917 O O . LEU A 1 121 ? 1.341 4.123 -1.358 1.00 98.50 121 LEU A O 1
ATOM 921 N N . HIS A 1 122 ? 2.040 5.285 -3.139 1.00 98.25 122 HIS A N 1
ATOM 922 C CA . HIS A 1 122 ? 1.154 6.421 -2.888 1.00 98.25 122 HIS A CA 1
ATOM 923 C C . HIS A 1 122 ? -0.321 6.074 -3.148 1.00 98.25 122 HIS A C 1
ATOM 925 O O . HIS A 1 122 ? -1.187 6.475 -2.369 1.00 98.25 122 HIS A O 1
ATOM 931 N N . SER A 1 123 ? -0.614 5.300 -4.197 1.00 98.44 123 SER A N 1
ATOM 932 C CA . SER A 1 123 ? -1.963 4.808 -4.502 1.00 98.44 123 SER A CA 1
ATOM 933 C C . SER A 1 123 ? -2.546 3.999 -3.338 1.00 98.44 123 SER A C 1
ATOM 935 O O . SER A 1 123 ? -3.655 4.295 -2.882 1.00 98.44 123 SER A O 1
ATOM 937 N N . ILE A 1 124 ? -1.753 3.080 -2.772 1.00 98.38 124 ILE A N 1
ATOM 938 C CA . ILE A 1 124 ? -2.134 2.284 -1.595 1.00 98.38 124 ILE A CA 1
ATOM 939 C C . ILE A 1 124 ? -2.441 3.192 -0.396 1.00 98.38 124 ILE A C 1
ATOM 941 O O . ILE A 1 124 ? -3.487 3.039 0.234 1.00 98.38 124 ILE A O 1
ATOM 945 N N . SER A 1 125 ? -1.584 4.179 -0.096 1.00 98.25 125 SER A N 1
ATOM 946 C CA . SER A 1 125 ? -1.823 5.112 1.018 1.00 98.25 125 SER A CA 1
ATOM 947 C C . SER A 1 125 ? -3.146 5.865 0.881 1.00 98.25 125 SER A C 1
ATOM 949 O O . SER A 1 125 ? -3.902 5.941 1.850 1.00 98.25 125 SER A O 1
ATOM 951 N N . ARG A 1 126 ? -3.472 6.371 -0.317 1.00 98.06 126 ARG A N 1
ATOM 952 C CA . ARG A 1 126 ? -4.708 7.141 -0.542 1.00 98.06 126 ARG A CA 1
ATOM 953 C C . ARG A 1 126 ? -5.973 6.352 -0.215 1.00 98.06 126 ARG A C 1
ATOM 955 O O . ARG A 1 126 ? -6.935 6.938 0.276 1.00 98.06 126 ARG A O 1
ATOM 962 N N . LYS A 1 127 ? -5.979 5.031 -0.433 1.00 97.56 127 LYS A N 1
ATOM 963 C CA . LYS A 1 127 ? -7.126 4.174 -0.082 1.00 97.56 127 LYS A CA 1
ATOM 964 C C . LYS A 1 127 ? -7.364 4.079 1.431 1.00 97.56 127 LYS A C 1
ATOM 966 O O . LYS A 1 127 ? -8.476 3.770 1.847 1.00 97.56 127 LYS A O 1
ATOM 971 N N . LEU A 1 128 ? -6.361 4.386 2.255 1.00 96.94 128 LEU A N 1
ATOM 972 C CA . LEU A 1 128 ? -6.459 4.338 3.717 1.00 96.94 128 LEU A CA 1
ATOM 973 C C . LEU A 1 128 ? -6.736 5.704 4.361 1.00 96.94 128 LEU A C 1
ATOM 975 O O . LEU A 1 128 ? -7.209 5.753 5.494 1.00 96.94 128 LEU A O 1
ATOM 979 N N . GLU A 1 129 ? -6.490 6.818 3.664 1.00 97.12 129 GLU A N 1
ATOM 980 C CA . GLU A 1 129 ? -6.618 8.179 4.218 1.00 97.12 129 GLU A CA 1
ATOM 981 C C . GLU A 1 129 ? -8.010 8.495 4.785 1.00 97.12 129 GLU A C 1
ATOM 983 O O . GLU A 1 129 ? -8.143 9.310 5.698 1.00 97.12 129 GLU A O 1
ATOM 988 N N . ALA A 1 130 ? -9.063 7.866 4.261 1.00 95.56 130 ALA A N 1
ATOM 989 C CA . ALA A 1 130 ? -10.426 8.050 4.756 1.00 95.56 130 ALA A CA 1
ATOM 990 C C . ALA A 1 130 ? -10.646 7.459 6.161 1.00 95.56 130 ALA A C 1
ATOM 992 O O . ALA A 1 130 ? -11.558 7.888 6.864 1.00 95.56 130 ALA A O 1
ATOM 993 N N . PHE A 1 131 ? -9.827 6.488 6.572 1.00 96.19 131 PHE A N 1
ATOM 994 C CA . PHE A 1 131 ? -9.931 5.818 7.870 1.00 96.19 131 PHE A CA 1
ATOM 995 C C . PHE A 1 131 ? -9.145 6.526 8.977 1.00 96.19 131 PHE A C 1
ATOM 997 O O . PHE A 1 131 ? -9.368 6.250 10.151 1.00 96.19 131 PHE A O 1
ATOM 1004 N N . ALA A 1 132 ? -8.256 7.448 8.607 1.00 94.75 132 ALA A N 1
ATOM 1005 C CA . ALA A 1 132 ? -7.439 8.245 9.517 1.00 94.75 132 ALA A CA 1
ATOM 1006 C C . ALA A 1 132 ? -8.084 9.611 9.849 1.00 94.75 132 ALA A C 1
ATOM 1008 O O . ALA A 1 132 ? -7.384 10.602 10.056 1.00 94.75 132 ALA A O 1
ATOM 1009 N N . ARG A 1 133 ? -9.420 9.685 9.815 1.00 89.69 133 ARG A N 1
ATOM 1010 C CA . ARG A 1 133 ? -10.222 10.899 10.037 1.00 89.69 133 ARG A CA 1
ATOM 1011 C C . ARG A 1 133 ? -11.240 10.695 11.146 1.00 89.69 133 ARG A C 1
ATOM 1013 O O . ARG A 1 133 ? -11.728 9.552 11.283 1.00 89.69 133 ARG A O 1
#

Radius of gyration: 22.74 Å; chains: 1; bounding box: 69×41×61 Å

Secondary structure (DSSP, 8-state):
--------------SSSHHHHHHHHHHHHHHHHHHHHHHHHHHHHHHHHH-GGGB-TTS-BHHHHHHHHHHHHTTS--PPPTTGGG-HHHHHHHHHHHHHHHHHHHHHHS--TT-HHHHHHHHHHHHHGGG--

Sequence (133 aa):
MVSFLKLLARACFTGRGDGSAAHAQRIAEIQDQFREALAEETALARAHQSDSYYTSARGHNVGHDEMVAVVYAEKIVLAPSAAESGDPVSYAHRLLGDLEVIKTDYRIAEDDPDGYGIGTLHSISRKLEAFAR